Protein AF-A0A7J9XJT8-F1 (afdb_monomer_lite)

Structure (mmCIF, N/CA/C/O backbone):
data_AF-A0A7J9XJT8-F1
#
_entry.id   AF-A0A7J9XJT8-F1
#
loop_
_atom_site.group_PDB
_atom_site.id
_atom_site.type_symbol
_atom_site.label_atom_id
_atom_site.label_alt_id
_atom_site.label_comp_id
_atom_site.label_asym_id
_atom_site.label_entity_id
_atom_site.label_seq_id
_atom_site.pdbx_PDB_ins_code
_atom_site.Cartn_x
_atom_site.Cartn_y
_atom_site.Cartn_z
_atom_site.occupancy
_atom_site.B_iso_or_equiv
_atom_site.auth_seq_id
_atom_site.auth_comp_id
_atom_site.auth_asym_id
_atom_site.auth_atom_id
_atom_site.pdbx_PDB_model_num
ATOM 1 N N . MET A 1 1 ? 6.674 -3.252 -45.776 1.00 41.53 1 MET A N 1
ATOM 2 C CA . MET A 1 1 ? 6.054 -2.437 -44.705 1.00 41.53 1 MET A CA 1
ATOM 3 C C . MET A 1 1 ? 6.369 -3.061 -43.341 1.00 41.53 1 MET A C 1
ATOM 5 O O . MET A 1 1 ? 5.479 -3.622 -42.726 1.00 41.53 1 MET A O 1
ATOM 9 N N . ALA A 1 2 ? 7.629 -3.004 -42.888 1.00 50.75 2 ALA A N 1
ATOM 10 C CA . ALA A 1 2 ? 8.072 -3.577 -41.600 1.00 50.75 2 ALA A CA 1
ATOM 11 C C . ALA A 1 2 ? 8.934 -2.604 -40.762 1.00 50.75 2 ALA A C 1
ATOM 13 O O . ALA A 1 2 ? 9.336 -2.917 -39.652 1.00 50.75 2 ALA A O 1
ATOM 14 N N . THR A 1 3 ? 9.207 -1.403 -41.275 1.00 52.38 3 THR A N 1
ATOM 15 C CA . THR A 1 3 ? 10.174 -0.457 -40.698 1.00 52.38 3 THR A CA 1
ATOM 16 C C . THR A 1 3 ? 9.618 0.412 -39.574 1.00 52.38 3 THR A C 1
ATOM 18 O O . THR A 1 3 ? 10.391 0.896 -38.764 1.00 52.38 3 THR A O 1
ATOM 21 N N . ARG A 1 4 ? 8.295 0.600 -39.482 1.00 49.62 4 ARG A N 1
ATOM 22 C CA . ARG A 1 4 ? 7.701 1.480 -38.460 1.00 49.62 4 ARG A CA 1
ATOM 23 C C . ARG A 1 4 ? 7.615 0.830 -37.071 1.00 49.62 4 ARG A C 1
ATOM 25 O O . ARG A 1 4 ? 7.710 1.554 -36.094 1.00 49.62 4 ARG A O 1
ATOM 32 N N . LEU A 1 5 ? 7.442 -0.494 -36.992 1.00 53.84 5 LEU A N 1
ATOM 33 C CA . LEU A 1 5 ? 7.358 -1.214 -35.712 1.00 53.84 5 LEU A CA 1
ATOM 34 C C . LEU A 1 5 ? 8.755 -1.420 -35.105 1.00 53.84 5 LEU A C 1
ATOM 36 O O . LEU A 1 5 ? 8.984 -0.973 -33.995 1.00 53.84 5 LEU A O 1
ATOM 40 N N . GLY A 1 6 ? 9.731 -1.908 -35.882 1.00 58.25 6 GLY A N 1
ATOM 41 C CA . GLY A 1 6 ? 11.100 -2.105 -35.377 1.00 58.25 6 GLY A CA 1
ATOM 42 C C . GLY A 1 6 ? 11.832 -0.814 -34.982 1.00 58.25 6 GLY A C 1
ATOM 43 O O . GLY A 1 6 ? 12.553 -0.799 -33.994 1.00 58.25 6 GLY A O 1
ATOM 44 N N . GLN A 1 7 ? 11.605 0.299 -35.691 1.00 54.69 7 GLN A N 1
ATOM 45 C CA . GLN A 1 7 ? 12.162 1.602 -35.288 1.00 54.69 7 GLN A CA 1
ATOM 46 C C . GLN A 1 7 ? 11.508 2.143 -34.014 1.00 54.69 7 GLN A C 1
ATOM 48 O O . GLN A 1 7 ? 12.149 2.867 -33.261 1.00 54.69 7 GLN A O 1
ATOM 53 N N . TRP A 1 8 ? 10.236 1.817 -33.778 1.00 56.66 8 TRP A N 1
ATOM 54 C CA . TRP A 1 8 ? 9.543 2.198 -32.553 1.00 56.66 8 TRP A CA 1
ATOM 55 C C . TRP A 1 8 ? 10.035 1.357 -31.370 1.00 56.66 8 TRP A C 1
ATOM 57 O O . TRP A 1 8 ? 10.352 1.940 -30.342 1.00 56.66 8 TRP A O 1
ATOM 67 N N . ASP A 1 9 ? 10.23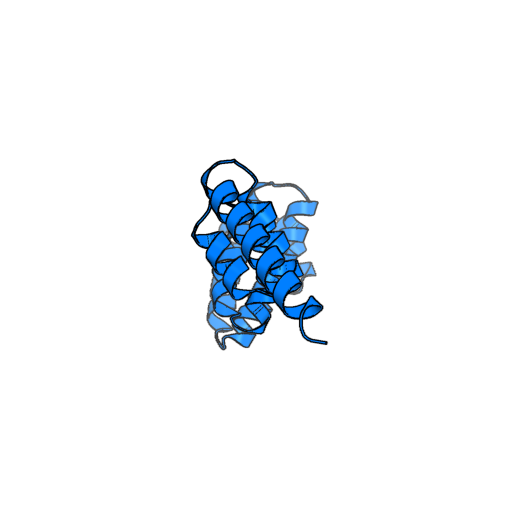8 0.050 -31.558 1.00 60.81 9 ASP A N 1
ATOM 68 C CA . ASP A 1 9 ? 10.813 -0.847 -30.545 1.00 60.81 9 ASP A CA 1
ATOM 69 C C . ASP A 1 9 ? 12.256 -0.454 -30.163 1.00 60.81 9 ASP A C 1
ATOM 71 O O . ASP A 1 9 ? 12.605 -0.416 -28.984 1.00 60.81 9 ASP A O 1
ATOM 75 N N . GLU A 1 10 ? 13.101 -0.094 -31.137 1.00 61.16 10 GLU A N 1
ATOM 76 C CA . GLU A 1 10 ? 14.486 0.340 -30.884 1.00 61.16 10 GLU A CA 1
ATOM 77 C C . GLU A 1 10 ? 14.564 1.707 -30.184 1.00 61.16 10 GLU A C 1
ATOM 79 O O . GLU A 1 10 ? 15.351 1.887 -29.251 1.00 61.16 10 GLU A O 1
ATOM 84 N N . LEU A 1 11 ? 13.740 2.675 -30.601 1.00 61.47 11 LEU A N 1
ATOM 85 C CA . LEU A 1 11 ? 13.676 3.991 -29.955 1.00 61.47 11 LEU A CA 1
ATOM 86 C C . LEU A 1 11 ? 13.113 3.895 -28.532 1.00 61.47 11 LEU A C 1
ATOM 88 O O . LEU A 1 11 ? 13.580 4.595 -27.634 1.00 61.47 11 LEU A O 1
ATOM 92 N N . HIS A 1 12 ? 12.143 3.011 -28.324 1.00 59.53 12 HIS A N 1
ATOM 93 C CA . HIS A 1 12 ? 11.541 2.721 -27.030 1.00 59.53 12 HIS A CA 1
ATOM 94 C C . HIS A 1 12 ? 12.532 2.040 -26.075 1.00 59.53 12 HIS A C 1
ATOM 96 O O . HIS A 1 12 ? 12.737 2.515 -24.957 1.00 59.53 12 HIS A O 1
ATOM 102 N N . ALA A 1 13 ? 13.260 1.019 -26.542 1.00 65.62 13 ALA A N 1
ATOM 103 C CA . ALA A 1 13 ? 14.323 0.385 -25.762 1.00 65.62 13 ALA A CA 1
ATOM 104 C C . ALA A 1 13 ? 15.440 1.379 -25.386 1.00 65.62 13 ALA A C 1
ATOM 106 O O . ALA A 1 13 ? 15.916 1.385 -24.248 1.00 65.62 13 ALA A O 1
ATOM 107 N N . GLY A 1 14 ? 15.825 2.262 -26.314 1.00 67.31 14 GLY A N 1
ATOM 108 C CA . GLY A 1 14 ? 16.798 3.327 -26.057 1.00 67.31 14 GLY A CA 1
ATOM 109 C C . GLY A 1 14 ? 16.323 4.356 -25.023 1.00 67.31 14 GLY A C 1
ATOM 110 O O . GLY A 1 14 ? 17.109 4.796 -24.178 1.00 67.31 14 GLY A O 1
ATOM 111 N N . ALA A 1 15 ? 15.035 4.714 -25.039 1.00 68.06 15 ALA A N 1
ATOM 112 C CA . ALA A 1 15 ? 14.445 5.622 -24.058 1.00 68.06 15 ALA A CA 1
ATOM 113 C C . ALA A 1 15 ? 14.438 5.012 -22.645 1.00 68.06 15 ALA A C 1
ATOM 115 O O . ALA A 1 15 ? 14.906 5.658 -21.707 1.00 68.06 15 ALA A O 1
ATOM 116 N N . LEU A 1 16 ? 14.011 3.752 -22.490 1.00 68.75 16 LEU A N 1
ATOM 117 C CA . LEU A 1 16 ? 14.045 3.043 -21.203 1.00 68.75 16 LEU A CA 1
ATOM 118 C C . LEU A 1 16 ? 15.469 2.868 -20.668 1.00 68.75 16 LEU A C 1
ATOM 120 O O . LEU A 1 16 ? 15.701 3.046 -19.472 1.00 68.75 16 LEU A O 1
ATOM 124 N N . GLN A 1 17 ? 16.438 2.571 -21.538 1.00 71.88 17 GLN A N 1
ATOM 125 C CA . GLN A 1 17 ? 17.844 2.485 -21.141 1.00 71.88 17 GLN A CA 1
ATOM 126 C C . GLN A 1 17 ? 18.353 3.828 -20.601 1.00 71.88 17 GLN A C 1
ATOM 128 O O . GLN A 1 17 ? 18.963 3.879 -19.533 1.00 71.88 17 GLN A O 1
ATOM 133 N N . THR A 1 18 ? 18.010 4.927 -21.277 1.00 68.88 18 THR A N 1
ATOM 134 C CA . THR A 1 18 ? 18.330 6.282 -20.808 1.00 68.88 18 THR A CA 1
ATOM 135 C C . THR A 1 18 ? 17.686 6.571 -19.447 1.00 68.88 18 THR A C 1
ATOM 137 O O . THR A 1 18 ? 18.321 7.162 -18.571 1.00 68.88 18 THR A O 1
ATOM 140 N N . PHE A 1 19 ? 16.441 6.134 -19.227 1.00 63.72 19 PHE A N 1
ATOM 141 C CA . PHE A 1 19 ? 15.771 6.294 -17.935 1.00 63.72 19 PHE A CA 1
ATOM 142 C C . PHE A 1 19 ? 16.413 5.453 -16.822 1.00 63.72 19 PHE A C 1
ATOM 144 O O . PHE A 1 19 ? 16.584 5.971 -15.722 1.00 63.72 19 PHE A O 1
ATOM 151 N N . ARG A 1 20 ? 16.840 4.213 -17.092 1.00 70.31 20 ARG A N 1
ATOM 152 C CA . ARG A 1 20 ? 17.564 3.355 -16.127 1.00 70.31 20 ARG A CA 1
ATOM 153 C C . ARG A 1 20 ? 18.911 3.946 -15.716 1.00 70.31 20 ARG A C 1
ATOM 155 O O . ARG A 1 20 ? 19.250 3.991 -14.532 1.00 70.31 20 ARG A O 1
ATOM 162 N N . GLU A 1 21 ? 19.659 4.459 -16.687 1.00 73.56 21 GLU A N 1
ATOM 163 C CA . GLU A 1 21 ? 20.924 5.153 -16.432 1.00 73.56 21 GLU A CA 1
ATOM 164 C C . GLU A 1 21 ? 20.696 6.431 -15.613 1.00 73.56 21 GLU A C 1
ATOM 166 O O . GLU A 1 21 ? 21.420 6.702 -14.653 1.00 73.56 21 GLU A O 1
ATOM 171 N N . ALA A 1 22 ? 19.641 7.189 -15.927 1.00 67.69 22 ALA A N 1
ATOM 172 C CA . ALA A 1 22 ? 19.277 8.390 -15.186 1.00 67.69 22 ALA A CA 1
ATOM 173 C C . ALA A 1 22 ? 18.784 8.104 -13.758 1.00 67.69 22 ALA A C 1
ATOM 175 O O . ALA A 1 22 ? 19.125 8.873 -12.856 1.00 67.69 22 ALA A O 1
ATOM 176 N N . ALA A 1 23 ? 18.015 7.032 -13.546 1.00 64.12 23 ALA A N 1
ATOM 177 C CA . ALA A 1 23 ? 17.515 6.601 -12.238 1.00 64.12 23 ALA A CA 1
ATOM 178 C C . ALA A 1 23 ? 18.658 6.287 -11.262 1.00 64.12 23 ALA A C 1
ATOM 180 O O . ALA A 1 23 ? 18.572 6.611 -10.081 1.00 64.12 23 ALA A O 1
ATOM 181 N N . SER A 1 24 ? 19.776 5.770 -11.776 1.00 66.38 24 SER A N 1
ATOM 182 C CA . SER A 1 24 ? 20.987 5.516 -10.986 1.00 66.38 24 SER A CA 1
ATOM 183 C C . SER A 1 24 ? 21.817 6.778 -10.694 1.00 66.38 24 SER A C 1
ATOM 185 O O . SER A 1 24 ? 22.704 6.746 -9.844 1.00 66.38 24 SER A O 1
ATOM 187 N N . ALA A 1 25 ? 21.568 7.889 -11.398 1.00 67.62 25 ALA A N 1
ATOM 188 C CA . ALA A 1 25 ? 22.427 9.076 -11.376 1.00 67.62 25 ALA A CA 1
ATOM 189 C C . ALA A 1 25 ? 21.780 10.324 -10.753 1.00 67.62 25 ALA A C 1
ATOM 191 O O . ALA A 1 25 ? 22.496 11.261 -10.393 1.00 67.62 25 ALA A O 1
ATOM 192 N N . ARG A 1 26 ? 20.443 10.393 -10.661 1.00 66.06 26 ARG A N 1
ATOM 193 C CA . ARG A 1 26 ? 19.726 11.602 -10.220 1.00 66.06 26 ARG A CA 1
ATOM 194 C C . ARG A 1 26 ? 18.563 11.282 -9.273 1.00 66.06 26 ARG A C 1
ATOM 196 O O . ARG A 1 26 ? 17.725 10.450 -9.619 1.00 66.06 26 ARG A O 1
ATOM 203 N N . PRO A 1 27 ? 18.424 12.016 -8.152 1.00 63.16 27 PRO A N 1
ATOM 204 C CA . PRO A 1 27 ? 17.225 11.951 -7.318 1.00 63.16 27 PRO A CA 1
ATOM 205 C C . PRO A 1 27 ? 15.958 12.257 -8.136 1.00 63.16 27 PRO A C 1
ATOM 207 O O . PRO A 1 27 ? 15.950 13.204 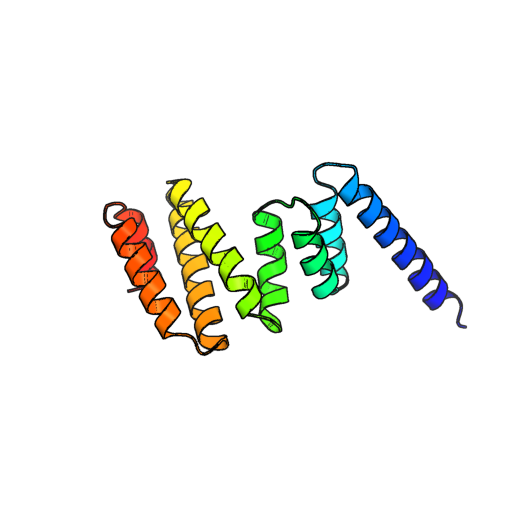-8.925 1.00 63.16 27 PRO A O 1
ATOM 210 N N . GLY A 1 28 ? 14.898 11.464 -7.960 1.00 69.19 28 GLY A N 1
ATOM 211 C CA . GLY A 1 28 ? 13.604 11.641 -8.639 1.00 69.19 28 GLY A CA 1
ATOM 212 C C . GLY A 1 28 ? 13.521 11.114 -10.080 1.00 69.19 28 GLY A C 1
ATOM 213 O O . GLY A 1 28 ? 12.437 11.098 -10.662 1.00 69.19 28 GLY A O 1
ATOM 214 N N . ALA A 1 29 ? 14.633 10.666 -10.677 1.00 80.44 29 ALA A N 1
ATOM 215 C CA . ALA A 1 29 ? 14.608 10.005 -11.986 1.00 80.44 29 ALA A CA 1
ATOM 216 C C . ALA A 1 29 ? 14.090 8.557 -11.898 1.00 80.44 29 ALA A C 1
ATOM 218 O O . ALA A 1 29 ? 13.536 8.046 -12.870 1.00 80.44 29 ALA A O 1
ATOM 219 N N . ALA A 1 30 ? 14.219 7.922 -10.730 1.00 83.94 30 ALA A N 1
ATOM 220 C CA . ALA A 1 30 ? 13.672 6.597 -10.465 1.00 83.94 30 ALA A CA 1
ATOM 221 C C . ALA A 1 30 ? 12.135 6.596 -10.477 1.00 83.94 30 ALA A C 1
ATOM 223 O O . ALA A 1 30 ? 11.532 5.750 -11.130 1.00 83.94 30 ALA A O 1
ATOM 224 N N . ASP A 1 31 ? 11.492 7.604 -9.875 1.00 88.19 31 ASP A N 1
ATOM 225 C CA . ASP A 1 31 ? 10.033 7.742 -9.925 1.00 88.19 31 ASP A CA 1
ATOM 226 C C . ASP A 1 31 ? 9.530 7.913 -11.369 1.00 88.19 31 ASP A C 1
ATOM 228 O O . ASP A 1 31 ? 8.534 7.308 -11.761 1.00 88.19 31 ASP A O 1
ATOM 232 N N . GLN A 1 32 ? 10.249 8.684 -12.196 1.00 88.25 32 GLN A N 1
ATOM 233 C CA . GLN A 1 32 ? 9.924 8.855 -13.619 1.00 88.25 32 GLN A CA 1
ATOM 234 C C . GLN A 1 32 ? 10.055 7.551 -14.408 1.00 88.25 32 GLN A C 1
ATOM 236 O O . GLN A 1 32 ? 9.184 7.255 -15.223 1.00 88.25 32 GLN A O 1
ATOM 241 N N . LEU A 1 33 ? 11.112 6.772 -14.156 1.00 89.06 33 LEU A N 1
ATOM 242 C CA . LEU A 1 33 ? 11.291 5.452 -14.757 1.00 89.06 33 LEU A CA 1
ATOM 243 C C . LEU A 1 33 ? 10.121 4.530 -14.398 1.00 89.06 33 LEU A C 1
ATOM 245 O O . LEU A 1 33 ? 9.542 3.912 -15.286 1.00 89.06 33 LEU A O 1
ATOM 249 N N . VAL A 1 34 ? 9.740 4.473 -13.119 1.00 92.50 34 VAL A N 1
ATOM 250 C CA . VAL A 1 34 ? 8.608 3.654 -12.667 1.00 92.50 34 VAL A CA 1
ATOM 251 C C . VAL A 1 34 ? 7.320 4.084 -13.366 1.00 92.50 34 VAL A C 1
ATOM 253 O O . VAL A 1 34 ? 6.602 3.236 -13.885 1.00 92.50 34 VAL A O 1
ATOM 256 N N . HIS A 1 35 ? 7.029 5.385 -13.434 1.00 91.25 35 HIS A N 1
ATOM 257 C CA . HIS A 1 35 ? 5.839 5.873 -14.133 1.00 91.25 35 HIS A CA 1
ATOM 258 C C . HIS A 1 35 ? 5.840 5.522 -15.625 1.00 91.25 35 HIS A C 1
ATOM 260 O O . HIS A 1 35 ? 4.819 5.047 -16.113 1.00 91.25 35 HIS A O 1
ATOM 266 N N . ALA A 1 36 ? 6.970 5.681 -16.320 1.00 90.81 36 ALA A N 1
ATOM 267 C CA . ALA A 1 36 ? 7.089 5.310 -17.730 1.00 90.81 36 ALA A CA 1
ATOM 268 C C . ALA A 1 36 ? 6.828 3.810 -17.949 1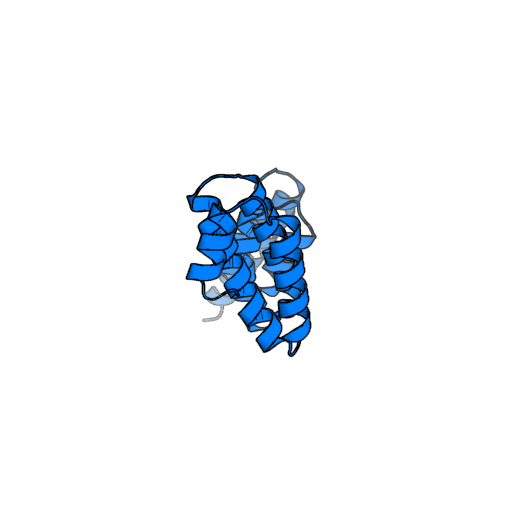.00 90.81 36 ALA A C 1
ATOM 270 O O . ALA A 1 36 ? 6.031 3.445 -18.807 1.00 90.81 36 ALA A O 1
ATOM 271 N N . LEU A 1 37 ? 7.415 2.949 -17.112 1.00 92.31 37 LEU A N 1
ATOM 272 C CA . LEU A 1 37 ? 7.199 1.500 -17.174 1.00 92.31 37 LEU A CA 1
ATOM 273 C C . LEU A 1 37 ? 5.731 1.131 -16.914 1.00 92.31 37 LEU A C 1
ATOM 275 O O . LEU A 1 37 ? 5.167 0.294 -17.613 1.00 92.31 37 LEU A O 1
ATOM 279 N N . LEU A 1 38 ? 5.067 1.789 -15.956 1.00 93.12 38 LEU A N 1
ATOM 280 C CA . LEU A 1 38 ? 3.635 1.578 -15.723 1.00 93.12 38 LEU A CA 1
ATOM 281 C C . LEU A 1 38 ? 2.776 2.069 -16.900 1.00 93.12 38 LEU A C 1
ATOM 283 O O . LEU A 1 38 ? 1.763 1.441 -17.205 1.00 93.12 38 LEU A O 1
ATOM 287 N N . ASP A 1 39 ? 3.127 3.172 -17.558 1.00 92.75 39 ASP A N 1
ATOM 288 C CA . ASP A 1 39 ? 2.392 3.669 -18.731 1.00 92.75 39 ASP A CA 1
ATOM 289 C C . ASP A 1 39 ? 2.493 2.708 -19.929 1.00 92.75 39 ASP A C 1
ATOM 291 O O . ASP A 1 39 ? 1.565 2.623 -20.734 1.00 92.75 39 ASP A O 1
ATOM 295 N N . GLU A 1 40 ? 3.569 1.925 -19.992 1.00 91.75 40 GLU A N 1
ATOM 296 C CA . GLU A 1 40 ? 3.810 0.869 -20.984 1.00 91.75 40 GLU A CA 1
ATOM 297 C C . GLU A 1 40 ? 3.256 -0.506 -20.559 1.00 91.75 40 GLU A C 1
ATOM 299 O O . GLU A 1 40 ? 3.411 -1.493 -21.275 1.00 91.75 40 GLU A O 1
ATOM 304 N N . ASP A 1 41 ? 2.572 -0.565 -19.411 1.00 90.50 41 ASP A N 1
ATOM 305 C CA . ASP A 1 41 ? 2.058 -1.780 -18.760 1.00 90.50 41 ASP A CA 1
ATOM 306 C C . ASP A 1 41 ? 3.143 -2.806 -18.364 1.00 90.50 41 ASP A C 1
ATOM 308 O O . ASP A 1 41 ? 2.832 -3.940 -17.995 1.00 90.50 41 ASP A O 1
ATOM 312 N N . ASP A 1 42 ? 4.417 -2.394 -18.332 1.00 94.06 42 ASP A N 1
ATOM 313 C CA . ASP A 1 42 ? 5.528 -3.179 -17.786 1.00 94.06 42 ASP A CA 1
ATOM 314 C C . ASP A 1 42 ? 5.532 -3.114 -16.249 1.00 94.06 42 ASP A C 1
ATOM 316 O O . ASP A 1 42 ? 6.356 -2.465 -15.596 1.00 94.06 42 ASP A O 1
ATOM 320 N N . VAL A 1 43 ? 4.549 -3.786 -15.645 1.00 94.25 43 VAL A N 1
ATOM 321 C CA . VAL A 1 43 ? 4.366 -3.838 -14.187 1.00 94.25 43 VAL A CA 1
ATOM 322 C C . VAL A 1 43 ? 5.526 -4.558 -13.496 1.00 94.25 43 VAL A C 1
ATOM 324 O O . VAL A 1 43 ? 5.892 -4.184 -12.381 1.00 94.25 43 VAL A O 1
ATOM 327 N N . ASP A 1 44 ? 6.109 -5.578 -14.127 1.00 92.94 44 ASP A N 1
ATOM 328 C CA . ASP A 1 44 ? 7.244 -6.314 -13.566 1.00 92.94 44 ASP A CA 1
ATOM 329 C C . ASP A 1 44 ? 8.513 -5.459 -13.571 1.00 92.94 44 ASP A C 1
ATOM 331 O O . ASP A 1 44 ? 9.177 -5.356 -12.537 1.00 92.94 44 ASP A O 1
ATOM 335 N N . GLY A 1 45 ? 8.805 -4.775 -14.680 1.00 92.38 45 GLY A N 1
ATOM 336 C CA . GLY A 1 45 ? 9.903 -3.818 -14.761 1.00 92.38 45 GLY A CA 1
ATOM 337 C C . GLY A 1 45 ? 9.728 -2.660 -13.782 1.00 92.38 45 GLY A C 1
ATOM 338 O O . GLY A 1 45 ? 10.676 -2.299 -13.083 1.00 92.38 45 GLY A O 1
ATOM 339 N N . ALA A 1 46 ? 8.517 -2.103 -13.674 1.00 94.62 46 ALA A N 1
ATOM 340 C CA . ALA A 1 46 ? 8.212 -1.042 -12.716 1.00 94.62 46 ALA A CA 1
ATOM 341 C C . ALA A 1 46 ? 8.432 -1.499 -11.266 1.00 94.62 46 ALA A C 1
ATOM 343 O O . ALA A 1 46 ? 8.994 -0.762 -10.456 1.00 94.62 46 ALA A O 1
ATOM 344 N N . TRP A 1 47 ? 8.014 -2.725 -10.936 1.00 94.81 47 TRP A N 1
ATOM 345 C CA . TRP A 1 47 ? 8.220 -3.302 -9.610 1.00 94.81 47 TRP A CA 1
ATOM 346 C C . TRP A 1 47 ? 9.701 -3.532 -9.313 1.00 94.81 47 TRP A C 1
ATOM 348 O O . TRP A 1 47 ? 10.158 -3.205 -8.224 1.00 94.81 47 TRP A O 1
ATOM 358 N N . GLN A 1 48 ? 10.462 -4.036 -10.284 1.00 92.81 48 GLN A N 1
ATOM 359 C CA . GLN A 1 48 ? 11.906 -4.219 -10.154 1.00 92.81 48 GLN A CA 1
ATOM 360 C C . GLN A 1 48 ? 12.621 -2.878 -9.923 1.00 92.81 48 GLN A C 1
ATOM 362 O O . GLN A 1 48 ? 13.413 -2.759 -8.993 1.00 92.81 48 GLN A O 1
ATOM 367 N N . ALA A 1 49 ? 12.273 -1.841 -10.691 1.00 91.44 49 ALA A N 1
ATOM 368 C CA . ALA A 1 49 ? 12.849 -0.505 -10.543 1.00 91.44 49 ALA A CA 1
ATOM 369 C C . ALA A 1 49 ? 12.599 0.107 -9.152 1.00 91.44 49 ALA A C 1
ATOM 371 O O . ALA A 1 49 ? 13.471 0.799 -8.629 1.00 91.44 49 ALA A O 1
ATOM 372 N N . LEU A 1 50 ? 11.444 -0.171 -8.537 1.00 92.69 50 LEU A N 1
ATOM 373 C CA . LEU A 1 50 ? 11.147 0.251 -7.165 1.00 92.69 50 LEU A CA 1
ATOM 374 C C . LEU A 1 50 ? 12.085 -0.394 -6.132 1.00 92.69 50 LEU A C 1
ATOM 376 O O . LEU A 1 50 ? 12.435 0.257 -5.154 1.00 92.69 50 LEU A O 1
ATOM 380 N N . HIS A 1 51 ? 12.497 -1.650 -6.333 1.00 89.38 51 HIS A N 1
ATOM 381 C CA . HIS A 1 51 ? 13.453 -2.327 -5.441 1.00 89.38 51 HIS A CA 1
ATOM 382 C C . HIS A 1 51 ? 14.901 -1.902 -5.695 1.00 89.38 51 HIS A C 1
ATOM 384 O O . HIS A 1 51 ? 15.691 -1.841 -4.754 1.00 89.38 51 HIS A O 1
ATOM 390 N N . ASP A 1 52 ? 15.248 -1.612 -6.948 1.00 87.75 52 ASP A N 1
ATOM 391 C CA . ASP A 1 52 ? 16.621 -1.286 -7.350 1.00 87.75 52 ASP A CA 1
ATOM 392 C C . ASP A 1 52 ? 17.010 0.169 -7.046 1.00 87.75 52 ASP A C 1
ATOM 394 O O . ASP A 1 52 ? 18.199 0.505 -6.984 1.00 87.75 52 ASP A O 1
ATOM 398 N N . HIS A 1 53 ? 16.024 1.047 -6.852 1.00 86.69 53 HIS A N 1
ATOM 399 C CA . HIS A 1 53 ? 16.238 2.479 -6.687 1.00 86.69 53 HIS A CA 1
ATOM 400 C C . HIS A 1 53 ? 15.444 3.058 -5.518 1.00 86.69 53 HIS A C 1
ATOM 402 O O . HIS A 1 53 ? 14.324 2.644 -5.229 1.00 86.69 53 HIS A O 1
ATOM 408 N N . ASP A 1 54 ? 16.001 4.089 -4.881 1.00 84.75 54 ASP A N 1
ATOM 409 C CA . ASP A 1 54 ? 15.284 4.854 -3.863 1.00 84.75 54 ASP A CA 1
ATOM 410 C C . ASP A 1 54 ? 14.137 5.636 -4.522 1.00 84.75 54 ASP A C 1
ATOM 412 O O . ASP A 1 54 ? 14.363 6.568 -5.298 1.00 84.75 54 ASP A O 1
ATOM 416 N N . CYS A 1 55 ? 12.906 5.212 -4.246 1.00 88.00 55 CYS A N 1
ATOM 417 C CA . CYS A 1 55 ? 11.682 5.801 -4.781 1.00 88.00 55 CYS A CA 1
ATOM 418 C C . CYS A 1 55 ? 10.795 6.293 -3.641 1.00 88.00 55 CYS A C 1
ATOM 420 O O . CYS A 1 55 ? 10.747 5.694 -2.564 1.00 88.00 55 CYS A O 1
ATOM 422 N N . ALA A 1 56 ? 10.019 7.347 -3.891 1.00 88.25 56 ALA A N 1
ATOM 423 C CA . ALA A 1 56 ? 9.106 7.868 -2.883 1.00 88.25 56 ALA A CA 1
ATOM 424 C C . ALA A 1 56 ? 8.012 6.844 -2.517 1.00 88.25 56 ALA A C 1
ATOM 426 O O . ALA A 1 56 ? 7.510 6.112 -3.375 1.00 88.25 56 ALA A O 1
ATOM 427 N N . SER A 1 57 ? 7.539 6.859 -1.262 1.00 87.31 57 SER A N 1
ATOM 428 C CA . SER A 1 57 ? 6.423 6.010 -0.799 1.00 87.31 57 SER A CA 1
ATOM 429 C C . SER A 1 57 ? 5.162 6.165 -1.671 1.00 87.31 57 SER A C 1
ATOM 431 O O . SER A 1 57 ? 4.416 5.210 -1.893 1.00 87.31 57 SER A O 1
ATOM 433 N N . SER A 1 58 ? 4.930 7.359 -2.233 1.00 89.75 58 SER A N 1
ATOM 434 C CA . SER A 1 58 ? 3.836 7.624 -3.180 1.00 89.75 58 SER A CA 1
ATOM 435 C C . SER A 1 58 ? 3.951 6.837 -4.487 1.00 89.75 58 SER A C 1
ATOM 437 O O . SER A 1 58 ? 2.937 6.457 -5.073 1.00 89.75 58 SER A O 1
ATOM 439 N N . THR A 1 59 ? 5.172 6.580 -4.942 1.00 93.62 59 THR A N 1
ATOM 440 C CA . THR A 1 59 ? 5.460 5.875 -6.196 1.00 93.62 59 THR A CA 1
ATOM 441 C C . THR A 1 59 ? 5.205 4.382 -6.020 1.00 93.62 59 THR A C 1
ATOM 443 O O . THR A 1 59 ? 4.492 3.779 -6.824 1.00 93.62 59 THR A O 1
ATOM 446 N N . TRP A 1 60 ? 5.626 3.818 -4.884 1.00 95.19 60 TRP A N 1
ATOM 447 C CA . TRP A 1 60 ? 5.237 2.470 -4.462 1.00 95.19 60 TRP A CA 1
ATOM 448 C C . TRP A 1 60 ? 3.714 2.291 -4.416 1.00 95.19 60 TRP A C 1
ATOM 450 O O . TRP A 1 60 ? 3.184 1.329 -4.974 1.00 95.19 60 TRP A O 1
ATOM 460 N N . LEU A 1 61 ? 2.989 3.239 -3.810 1.00 94.88 61 LEU A N 1
ATOM 461 C CA . LEU A 1 61 ? 1.521 3.209 -3.747 1.00 94.88 61 LEU A CA 1
ATOM 462 C C . LEU A 1 61 ? 0.838 3.377 -5.112 1.00 94.88 61 LEU A C 1
ATOM 464 O O . LEU A 1 61 ? -0.308 2.958 -5.265 1.00 94.88 61 LEU A O 1
ATOM 468 N N . THR A 1 62 ? 1.524 3.955 -6.099 1.00 94.56 62 THR A N 1
ATOM 469 C CA . THR A 1 62 ? 1.015 4.066 -7.474 1.00 94.56 62 THR A CA 1
ATOM 470 C C . THR A 1 62 ? 1.166 2.749 -8.238 1.00 94.56 62 THR A C 1
ATOM 472 O O . THR A 1 62 ? 0.259 2.359 -8.973 1.00 94.56 62 THR A O 1
ATOM 475 N N . ALA A 1 63 ? 2.276 2.031 -8.041 1.00 95.75 63 ALA A N 1
ATOM 476 C CA . ALA A 1 63 ? 2.520 0.739 -8.685 1.00 95.75 63 ALA A CA 1
ATOM 477 C C . ALA A 1 63 ? 1.755 -0.420 -8.021 1.00 95.75 63 ALA A C 1
ATOM 479 O O . ALA A 1 63 ? 1.325 -1.359 -8.698 1.00 95.75 63 ALA A O 1
ATOM 480 N N . ALA A 1 64 ? 1.559 -0.356 -6.699 1.00 96.88 64 ALA A N 1
ATOM 481 C CA . ALA A 1 64 ? 0.988 -1.443 -5.906 1.00 96.88 64 ALA A CA 1
ATOM 482 C C . ALA A 1 64 ? -0.373 -1.958 -6.417 1.00 96.88 64 ALA A C 1
ATOM 484 O O . ALA A 1 64 ? -0.513 -3.173 -6.523 1.00 96.88 64 ALA A O 1
ATOM 485 N N . PRO A 1 65 ? -1.356 -1.128 -6.821 1.00 96.12 65 PRO A N 1
ATOM 486 C CA . PRO A 1 65 ? -2.615 -1.637 -7.368 1.00 96.12 65 PRO A CA 1
ATOM 487 C C . PRO A 1 65 ? -2.435 -2.505 -8.622 1.00 96.12 65 PRO A C 1
ATOM 489 O O . PRO A 1 65 ? -3.127 -3.513 -8.765 1.00 96.12 65 PRO A O 1
ATOM 492 N N . ARG A 1 66 ? -1.492 -2.150 -9.511 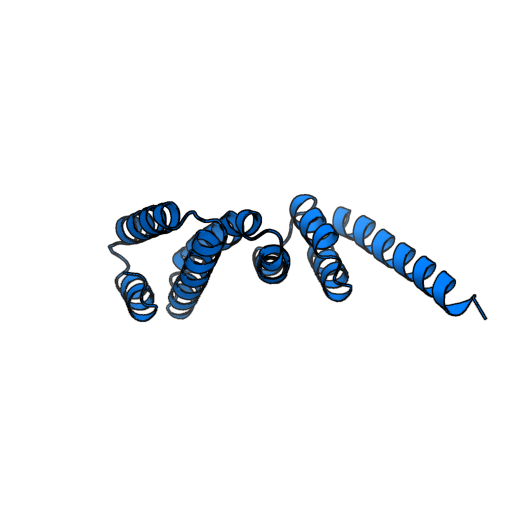1.00 96.25 66 ARG A N 1
ATOM 493 C CA . ARG A 1 66 ? -1.212 -2.930 -10.727 1.00 96.25 66 ARG A CA 1
ATOM 494 C C . ARG A 1 66 ? -0.498 -4.234 -10.394 1.00 96.25 66 ARG A C 1
ATOM 496 O O . ARG A 1 66 ? -0.931 -5.291 -10.844 1.00 96.25 66 ARG A O 1
ATOM 503 N N . ARG A 1 67 ? 0.520 -4.185 -9.526 1.00 96.94 67 ARG A N 1
ATOM 504 C CA . ARG A 1 67 ? 1.204 -5.394 -9.034 1.00 96.94 67 ARG A CA 1
ATOM 505 C C . ARG A 1 67 ? 0.236 -6.334 -8.331 1.00 96.94 67 ARG A C 1
ATOM 507 O O . ARG A 1 67 ? 0.286 -7.542 -8.539 1.00 96.94 67 ARG A O 1
ATOM 514 N N . ALA A 1 68 ? -0.683 -5.781 -7.543 1.00 96.56 68 ALA A N 1
ATOM 515 C CA . ALA A 1 68 ? -1.636 -6.559 -6.780 1.00 96.56 68 ALA A CA 1
ATOM 516 C C . ALA A 1 68 ? -2.546 -7.402 -7.670 1.00 96.56 68 ALA A C 1
ATOM 518 O O . ALA A 1 68 ? -3.064 -8.391 -7.170 1.00 96.56 68 ALA A O 1
ATOM 519 N N . ALA A 1 69 ? -2.767 -7.057 -8.945 1.00 95.19 69 ALA A N 1
ATOM 520 C CA . ALA A 1 69 ? -3.593 -7.851 -9.855 1.00 95.19 69 ALA A CA 1
ATOM 521 C C . ALA A 1 69 ? -3.060 -9.285 -10.022 1.00 95.19 69 ALA A C 1
ATOM 523 O O . ALA A 1 69 ? -3.840 -10.232 -9.928 1.00 95.19 69 ALA A O 1
ATOM 524 N N . THR A 1 70 ? -1.746 -9.442 -10.187 1.00 94.00 70 THR A N 1
ATOM 525 C CA . THR A 1 70 ? -1.076 -10.738 -10.393 1.00 94.00 70 THR A CA 1
ATOM 526 C C . THR A 1 70 ? -0.362 -11.248 -9.141 1.00 94.00 70 THR A C 1
ATOM 528 O O . THR A 1 70 ? -0.349 -12.451 -8.895 1.00 94.00 70 THR A O 1
ATOM 531 N N . HIS A 1 71 ? 0.165 -10.346 -8.311 1.00 94.19 71 HIS A N 1
ATOM 532 C CA . HIS A 1 71 ? 0.974 -10.658 -7.132 1.00 94.19 71 HIS A CA 1
ATOM 533 C C . HIS A 1 71 ? 0.474 -9.883 -5.897 1.00 94.19 71 HIS A C 1
ATOM 535 O O . HIS A 1 71 ? 1.154 -8.984 -5.397 1.00 94.19 71 HIS A O 1
ATOM 541 N N . PRO A 1 72 ? -0.731 -10.191 -5.376 1.00 95.75 72 PRO A N 1
ATOM 542 C CA . PRO A 1 72 ? -1.309 -9.463 -4.242 1.00 95.75 72 PRO A CA 1
ATOM 543 C C . PRO A 1 72 ? -0.421 -9.493 -2.988 1.00 95.75 72 PRO A C 1
ATOM 545 O O . PRO A 1 72 ? -0.317 -8.480 -2.294 1.00 95.75 72 PRO A O 1
ATOM 548 N N . GLY A 1 73 ?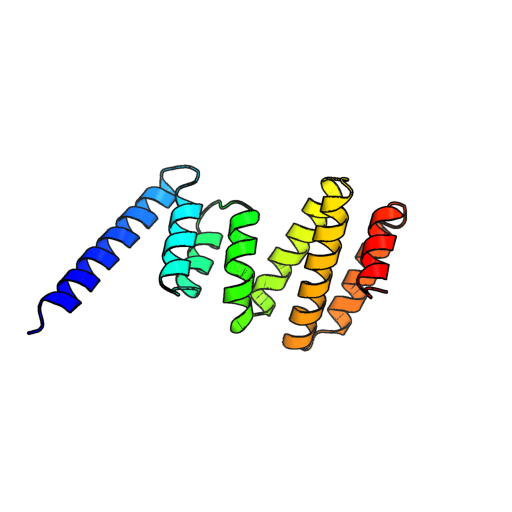 0.262 -10.612 -2.728 1.00 95.31 73 GLY A N 1
ATOM 549 C CA . GLY A 1 73 ? 1.131 -10.786 -1.560 1.00 95.31 73 GLY A CA 1
ATOM 550 C C . GLY A 1 73 ? 2.288 -9.788 -1.497 1.00 95.31 73 GLY A C 1
ATOM 551 O O . GLY A 1 73 ? 2.533 -9.214 -0.437 1.00 95.31 73 GLY A O 1
ATOM 552 N N . ASP A 1 74 ? 2.921 -9.500 -2.636 1.00 96.31 74 ASP A N 1
ATOM 553 C CA . ASP A 1 74 ? 4.071 -8.587 -2.734 1.00 96.31 74 ASP A CA 1
ATOM 554 C C . ASP A 1 74 ? 3.731 -7.167 -2.268 1.00 96.31 74 ASP A C 1
ATOM 556 O O . ASP A 1 74 ? 4.595 -6.417 -1.821 1.00 96.31 74 ASP A O 1
ATOM 560 N N . THR A 1 75 ? 2.457 -6.788 -2.359 1.00 97.62 75 THR A N 1
ATOM 561 C CA . THR A 1 75 ? 1.992 -5.429 -2.062 1.00 97.62 75 THR A CA 1
ATOM 562 C C . THR A 1 75 ? 1.587 -5.237 -0.600 1.00 97.62 75 THR A C 1
ATOM 564 O O . THR A 1 75 ? 1.464 -4.103 -0.138 1.00 97.62 75 THR A O 1
ATOM 567 N N . ILE A 1 76 ? 1.431 -6.323 0.170 1.00 98.00 76 ILE A N 1
ATOM 568 C CA . ILE A 1 76 ? 1.050 -6.263 1.590 1.00 98.00 76 ILE A CA 1
ATOM 569 C C . ILE A 1 76 ? 2.042 -5.417 2.414 1.00 98.00 76 ILE A C 1
ATOM 571 O O . ILE A 1 76 ? 1.583 -4.544 3.158 1.00 98.00 76 ILE A O 1
ATOM 575 N N . PRO A 1 77 ? 3.375 -5.594 2.299 1.00 96.50 77 PRO A N 1
ATOM 576 C CA . PRO A 1 77 ? 4.334 -4.760 3.024 1.00 96.50 77 PRO A CA 1
ATOM 577 C C . PRO A 1 77 ? 4.227 -3.270 2.674 1.00 96.50 77 PRO A C 1
ATOM 579 O O . PRO A 1 77 ? 4.318 -2.434 3.572 1.00 96.50 77 PRO A O 1
ATOM 582 N N . VAL A 1 78 ? 3.956 -2.939 1.404 1.00 96.88 78 VAL A N 1
ATOM 583 C CA . VAL A 1 78 ? 3.808 -1.552 0.928 1.00 96.88 78 VAL A CA 1
ATOM 584 C C . VAL A 1 78 ? 2.643 -0.860 1.630 1.00 96.88 78 VAL A C 1
ATOM 586 O O . VAL A 1 78 ? 2.806 0.216 2.205 1.00 96.88 78 VAL A O 1
ATOM 589 N N . TYR A 1 79 ? 1.469 -1.496 1.660 1.00 97.88 79 TYR A N 1
ATOM 590 C CA . TYR A 1 79 ? 0.309 -0.915 2.336 1.00 97.88 79 TYR A CA 1
ATOM 591 C C . TYR A 1 79 ? 0.468 -0.881 3.859 1.00 97.88 79 TYR A C 1
ATOM 593 O O . TYR A 1 79 ? 0.009 0.071 4.485 1.00 97.88 79 TYR A O 1
ATOM 601 N N . ARG A 1 80 ? 1.144 -1.864 4.474 1.00 97.56 80 ARG A N 1
ATOM 602 C CA . ARG A 1 80 ? 1.450 -1.818 5.917 1.00 97.56 80 ARG A CA 1
ATOM 603 C C . ARG A 1 80 ? 2.332 -0.623 6.262 1.00 97.56 80 ARG A C 1
ATOM 605 O O . ARG A 1 80 ? 2.039 0.068 7.233 1.00 97.56 80 ARG A O 1
ATOM 612 N N . HIS A 1 81 ? 3.361 -0.360 5.460 1.00 95.75 81 HIS A N 1
ATOM 613 C CA . HIS A 1 81 ? 4.218 0.807 5.643 1.00 95.75 81 HIS A CA 1
ATOM 614 C C . HIS A 1 81 ? 3.428 2.114 5.499 1.00 95.75 81 HIS A C 1
ATOM 616 O O . HIS A 1 81 ? 3.474 2.964 6.388 1.00 95.75 81 HIS A O 1
ATOM 622 N N . ALA A 1 82 ? 2.612 2.222 4.446 1.00 96.06 82 ALA A N 1
ATOM 623 C CA . ALA A 1 82 ? 1.771 3.392 4.215 1.00 96.06 82 ALA A CA 1
ATOM 624 C C . ALA A 1 82 ? 0.806 3.673 5.378 1.00 96.06 82 ALA A C 1
ATOM 626 O O . ALA A 1 82 ? 0.626 4.830 5.754 1.00 96.06 82 ALA A O 1
ATOM 627 N N . VAL A 1 83 ? 0.208 2.636 5.982 1.00 97.50 83 VAL A N 1
ATOM 628 C CA . VAL A 1 83 ? -0.662 2.795 7.160 1.00 97.50 83 VAL A CA 1
ATOM 629 C C . VAL A 1 83 ? 0.081 3.468 8.312 1.00 97.50 83 VAL A C 1
ATOM 631 O O . VAL A 1 83 ? -0.446 4.414 8.901 1.00 97.50 83 VAL A O 1
ATOM 634 N N . GLU A 1 84 ? 1.292 3.011 8.633 1.00 96.19 84 GLU A N 1
ATOM 635 C CA . GLU A 1 84 ? 2.079 3.575 9.736 1.00 96.19 84 GLU A CA 1
ATOM 636 C C . GLU A 1 84 ? 2.472 5.038 9.441 1.00 96.19 84 GLU A C 1
ATOM 638 O O . GLU A 1 84 ? 2.208 5.914 10.269 1.00 96.19 84 GLU A O 1
ATOM 643 N N . GLU A 1 85 ? 2.968 5.344 8.232 1.00 94.94 85 GLU A N 1
ATOM 644 C CA . GLU A 1 85 ? 3.283 6.725 7.813 1.00 94.94 85 GLU A CA 1
ATOM 645 C C . GLU A 1 85 ? 2.058 7.653 7.926 1.00 94.94 85 GLU A C 1
ATOM 647 O O . GLU A 1 85 ? 2.111 8.750 8.498 1.00 94.94 85 GLU A O 1
ATOM 652 N N . GLN A 1 86 ? 0.906 7.196 7.429 1.00 96.00 86 GLN A N 1
ATOM 653 C CA . GLN A 1 86 ? -0.351 7.942 7.465 1.00 96.00 86 GLN A CA 1
ATOM 654 C C . GLN A 1 86 ? -0.830 8.188 8.908 1.00 96.00 86 GLN A C 1
ATOM 656 O O . GLN A 1 86 ? -1.338 9.269 9.229 1.00 96.00 86 GLN A O 1
ATOM 661 N N . ILE A 1 87 ? -0.643 7.226 9.814 1.00 96.31 87 ILE A N 1
ATOM 662 C CA . ILE A 1 87 ? -0.975 7.381 11.237 1.00 96.31 87 ILE A CA 1
ATOM 663 C C . ILE A 1 87 ? -0.025 8.365 11.936 1.00 96.31 87 ILE A C 1
ATOM 665 O O . ILE A 1 87 ? -0.452 9.114 12.835 1.00 96.31 87 ILE A O 1
ATOM 669 N N . ASP A 1 88 ? 1.242 8.394 11.540 1.00 94.81 88 ASP A N 1
ATOM 670 C CA . ASP A 1 88 ? 2.257 9.269 12.124 1.00 94.81 88 ASP A CA 1
ATOM 671 C C . ASP A 1 88 ? 2.127 10.728 11.694 1.00 94.81 88 ASP A C 1
ATOM 673 O O . ASP A 1 88 ? 2.415 11.629 12.490 1.00 94.81 88 ASP A O 1
ATOM 677 N N . HIS A 1 89 ? 1.534 10.984 10.528 1.00 91.44 89 HIS A N 1
ATOM 678 C CA . HIS A 1 89 ? 1.179 12.336 10.091 1.00 91.44 89 HIS A CA 1
ATOM 679 C C . HIS A 1 89 ? 0.156 13.031 11.012 1.00 91.44 89 HIS A C 1
ATOM 681 O O . HIS A 1 89 ? 0.041 14.257 10.977 1.00 91.44 89 HIS A O 1
ATOM 687 N N . LYS A 1 90 ? -0.587 12.285 11.851 1.00 88.88 90 LYS A N 1
ATOM 688 C CA . LYS A 1 90 ? -1.486 12.790 12.921 1.00 88.88 90 LYS A CA 1
ATOM 689 C C . LYS A 1 90 ? -2.549 13.816 12.480 1.00 88.88 90 LYS A C 1
ATOM 691 O O . LYS A 1 90 ? -3.139 14.500 13.321 1.00 88.88 90 LYS A O 1
ATOM 696 N N . LYS A 1 91 ? -2.845 13.913 11.183 1.00 88.81 91 LYS A N 1
ATOM 697 C CA . LYS A 1 91 ? -3.902 14.770 10.623 1.00 88.81 91 LYS A CA 1
ATOM 698 C C . LYS A 1 91 ? -5.172 13.957 10.368 1.00 88.81 91 LYS A C 1
ATOM 700 O O . LYS A 1 91 ? -5.115 12.761 10.105 1.00 88.81 91 LYS A O 1
ATOM 705 N N . ALA A 1 92 ? -6.332 14.613 10.418 1.00 85.50 92 ALA A N 1
ATOM 706 C CA . ALA A 1 92 ? -7.622 13.938 10.244 1.00 85.50 92 ALA A CA 1
ATOM 707 C C . ALA A 1 92 ? -7.756 13.250 8.872 1.00 85.50 92 ALA A C 1
ATOM 709 O O . ALA A 1 92 ? -8.230 12.122 8.792 1.00 85.50 92 ALA A O 1
ATOM 710 N N . ASN A 1 93 ? -7.288 13.898 7.801 1.00 92.38 93 ASN A N 1
ATOM 711 C CA . ASN A 1 93 ? -7.256 13.304 6.462 1.00 92.38 93 ASN A CA 1
ATOM 712 C C . ASN A 1 93 ? -6.302 12.102 6.369 1.00 92.38 93 ASN A C 1
ATOM 714 O O . ASN A 1 93 ? -6.590 11.168 5.630 1.00 92.38 93 ASN A O 1
ATOM 718 N N . ALA A 1 94 ? -5.203 12.116 7.126 1.00 94.31 94 ALA A N 1
ATOM 719 C CA . ALA A 1 94 ? -4.227 11.036 7.138 1.00 94.31 94 ALA A CA 1
ATOM 720 C C . ALA A 1 94 ? -4.782 9.777 7.827 1.00 94.31 94 ALA A C 1
ATOM 722 O O . ALA A 1 94 ? -4.586 8.680 7.327 1.00 94.31 94 ALA A O 1
ATOM 723 N N . TYR A 1 95 ? -5.585 9.916 8.889 1.00 96.81 95 TYR A N 1
ATOM 724 C CA . TYR A 1 95 ? -6.277 8.763 9.486 1.00 96.81 95 TYR A CA 1
ATOM 725 C C . TYR A 1 95 ? -7.318 8.127 8.565 1.00 96.81 95 TYR A C 1
ATOM 727 O O . TYR A 1 95 ? -7.468 6.908 8.578 1.00 96.81 95 TYR A O 1
ATOM 735 N N . ARG A 1 96 ? -8.008 8.924 7.743 1.00 96.75 96 ARG A N 1
ATOM 736 C CA . ARG A 1 96 ? -8.896 8.378 6.711 1.00 96.75 96 ARG A CA 1
ATOM 737 C C . ARG A 1 96 ? -8.102 7.594 5.664 1.00 96.75 96 ARG A C 1
ATOM 739 O O . ARG A 1 96 ? -8.461 6.464 5.372 1.00 96.75 96 ARG A O 1
ATOM 746 N N . ALA A 1 97 ? -6.989 8.155 5.187 1.00 96.25 97 ALA A N 1
ATOM 747 C CA . ALA A 1 97 ? -6.101 7.459 4.257 1.00 96.25 97 ALA A CA 1
ATOM 748 C C . ALA A 1 97 ? -5.548 6.149 4.854 1.00 96.25 97 ALA A C 1
ATOM 750 O O . ALA A 1 97 ? -5.527 5.134 4.168 1.00 96.25 97 ALA A O 1
ATOM 751 N N . ALA A 1 98 ? -5.199 6.140 6.148 1.00 97.56 98 ALA A N 1
ATOM 752 C CA . ALA A 1 98 ? -4.814 4.923 6.863 1.00 97.56 98 ALA A CA 1
ATOM 753 C C . ALA A 1 98 ? -5.939 3.882 6.862 1.00 97.56 98 ALA A C 1
ATOM 755 O O . ALA A 1 98 ? -5.699 2.722 6.540 1.00 97.56 98 ALA A O 1
ATOM 756 N N . ALA A 1 99 ? -7.175 4.282 7.174 1.00 98.06 99 ALA A N 1
ATOM 757 C CA . ALA A 1 99 ? -8.313 3.370 7.131 1.00 98.06 99 ALA A CA 1
ATOM 758 C C . ALA A 1 99 ? -8.536 2.796 5.720 1.00 98.06 99 ALA A C 1
ATOM 760 O O . ALA A 1 99 ? -8.767 1.595 5.590 1.00 98.06 99 ALA A O 1
ATOM 761 N N . ASP A 1 100 ? -8.401 3.613 4.673 1.00 97.62 100 ASP A N 1
ATOM 762 C CA . ASP A 1 100 ? -8.499 3.163 3.281 1.00 97.62 100 ASP A CA 1
ATOM 763 C C . ASP A 1 100 ? -7.400 2.139 2.940 1.00 97.62 100 ASP A C 1
ATOM 765 O O . ASP A 1 100 ? -7.708 1.059 2.431 1.00 97.62 100 ASP A O 1
ATOM 769 N N . SER A 1 101 ? -6.143 2.398 3.319 1.00 98.06 101 SER A N 1
ATOM 770 C CA . SER A 1 101 ? -5.030 1.448 3.160 1.00 98.06 101 SER A CA 1
ATOM 771 C C . SER A 1 101 ? -5.278 0.126 3.907 1.00 98.06 101 SER A C 1
ATOM 773 O O . SER A 1 101 ? -5.020 -0.952 3.370 1.00 98.06 101 SER A O 1
ATOM 775 N N . VAL A 1 102 ? -5.852 0.164 5.117 1.00 98.50 102 VAL A N 1
ATOM 776 C CA . VAL A 1 102 ? -6.217 -1.056 5.864 1.00 98.50 102 VAL A CA 1
ATOM 777 C C . VAL A 1 102 ? -7.353 -1.826 5.175 1.00 98.50 102 VAL A C 1
ATOM 779 O O . VAL A 1 102 ? -7.354 -3.059 5.192 1.00 98.50 102 VAL A O 1
ATOM 782 N N . ARG A 1 103 ? -8.309 -1.152 4.516 1.00 98.38 103 ARG A N 1
ATOM 783 C CA . ARG A 1 103 ? -9.325 -1.851 3.701 1.00 98.38 103 ARG A CA 1
ATOM 784 C C . ARG A 1 103 ? -8.690 -2.590 2.530 1.00 98.38 103 ARG A C 1
ATOM 786 O O . ARG A 1 103 ? -9.123 -3.704 2.243 1.00 98.38 103 ARG A O 1
ATOM 793 N N . VAL A 1 104 ? -7.683 -1.995 1.890 1.00 98.06 104 VAL A N 1
ATOM 794 C CA . VAL A 1 104 ? -6.923 -2.661 0.826 1.00 98.06 104 VAL A CA 1
ATOM 795 C C . VAL A 1 104 ? -6.188 -3.879 1.384 1.00 98.06 104 VAL A C 1
ATOM 797 O O . VAL A 1 104 ? -6.306 -4.960 0.820 1.00 98.06 104 VAL A O 1
ATOM 800 N N . LEU A 1 105 ? -5.536 -3.767 2.546 1.00 98.38 105 LEU A N 1
ATOM 801 C CA . LEU A 1 105 ? -4.905 -4.919 3.207 1.00 98.38 105 LEU A CA 1
ATOM 802 C C . LEU A 1 105 ? -5.884 -6.069 3.469 1.00 98.38 105 LEU A C 1
ATOM 804 O O . LEU A 1 105 ? -5.516 -7.227 3.284 1.00 98.38 105 LEU A O 1
ATOM 808 N N . ARG A 1 106 ? -7.131 -5.771 3.857 1.00 98.44 106 ARG A N 1
ATOM 809 C CA . ARG A 1 106 ? -8.170 -6.799 4.024 1.00 98.44 106 ARG A CA 1
ATOM 810 C C . ARG A 1 106 ? -8.427 -7.566 2.729 1.00 98.44 106 ARG A C 1
ATOM 812 O O . ARG A 1 106 ? -8.524 -8.790 2.765 1.00 98.44 106 ARG A O 1
ATOM 819 N N . ASP A 1 107 ? -8.551 -6.853 1.612 1.00 98.12 107 ASP A N 1
ATOM 820 C CA . ASP A 1 107 ? -8.746 -7.457 0.291 1.00 98.12 107 ASP A CA 1
ATOM 821 C C . ASP A 1 107 ? -7.537 -8.310 -0.117 1.00 98.12 107 ASP A C 1
ATOM 823 O O . ASP A 1 107 ? -7.695 -9.482 -0.454 1.00 98.12 107 ASP A O 1
ATOM 827 N N . LEU A 1 108 ? -6.323 -7.771 0.022 1.00 98.25 108 LEU A N 1
ATOM 828 C CA . LEU A 1 108 ? -5.084 -8.480 -0.305 1.00 98.25 108 LEU A CA 1
ATOM 829 C C . LEU A 1 108 ? -4.939 -9.781 0.487 1.00 98.25 108 LEU A C 1
ATOM 831 O O . LEU A 1 108 ? -4.724 -10.837 -0.100 1.00 98.25 108 LEU A O 1
ATOM 835 N N . HIS A 1 109 ? -5.131 -9.737 1.806 1.00 98.31 109 HIS A N 1
ATOM 836 C CA . HIS A 1 109 ? -5.098 -10.934 2.645 1.00 98.31 109 HIS A CA 1
ATOM 837 C C . HIS A 1 109 ? -6.204 -11.934 2.279 1.00 98.31 109 HIS A C 1
ATOM 839 O O . HIS A 1 109 ? -5.969 -13.139 2.302 1.00 98.31 109 HIS A O 1
ATOM 845 N N . SER A 1 110 ? -7.395 -11.470 1.887 1.00 97.88 110 SER A N 1
ATOM 846 C CA . SER A 1 110 ? -8.445 -12.364 1.385 1.00 97.88 110 SER A CA 1
ATOM 847 C C . SER A 1 110 ? -8.018 -13.070 0.095 1.00 97.88 110 SER A C 1
ATOM 849 O O . SER A 1 110 ? -8.222 -14.274 -0.038 1.00 97.88 110 SER A O 1
ATOM 851 N N . ARG A 1 111 ? -7.408 -12.341 -0.846 1.00 97.69 111 ARG A N 1
ATOM 852 C CA . ARG A 1 111 ? -6.934 -12.874 -2.135 1.00 97.69 111 ARG A CA 1
ATOM 853 C C . ARG A 1 111 ? -5.736 -13.811 -1.979 1.00 97.69 111 ARG A C 1
ATOM 855 O O . ARG A 1 111 ? -5.605 -14.753 -2.750 1.00 97.69 111 ARG A O 1
ATOM 862 N N . CYS A 1 112 ? -4.913 -13.591 -0.956 1.00 97.19 112 CYS A N 1
ATOM 863 C CA . CYS A 1 112 ? -3.806 -14.471 -0.581 1.00 97.19 112 CYS A CA 1
ATOM 864 C C . CYS A 1 112 ? -4.231 -15.672 0.284 1.00 97.19 112 CYS A C 1
ATOM 866 O O . CYS A 1 112 ? -3.384 -16.486 0.637 1.00 97.19 112 CYS A O 1
ATOM 868 N N . GLY A 1 113 ? -5.510 -15.792 0.663 1.00 97.75 113 GLY A N 1
ATOM 869 C CA . GLY A 1 113 ? -5.974 -16.873 1.539 1.00 97.75 113 GLY A CA 1
ATOM 870 C C . GLY A 1 113 ? -5.494 -16.755 2.991 1.00 97.75 113 GLY A C 1
ATOM 871 O O . GLY A 1 113 ? -5.516 -17.742 3.723 1.00 97.75 113 GLY A O 1
ATOM 872 N N . THR A 1 114 ? -5.105 -15.557 3.436 1.00 98.00 114 THR A N 1
ATOM 873 C CA . THR A 1 114 ? -4.595 -15.268 4.787 1.00 98.00 114 THR A CA 1
ATOM 874 C C . THR A 1 114 ? -5.490 -14.304 5.594 1.00 98.00 114 THR A C 1
ATOM 876 O O . THR A 1 114 ? -4.994 -13.364 6.220 1.00 98.00 114 THR A O 1
ATOM 879 N N . PRO A 1 115 ? -6.826 -14.506 5.666 1.00 97.44 115 PRO A N 1
ATOM 880 C CA . PRO A 1 115 ? -7.720 -13.595 6.388 1.00 97.44 115 PRO A CA 1
ATOM 881 C C . PRO A 1 115 ? -7.451 -13.539 7.900 1.00 97.44 115 PRO A C 1
ATOM 883 O O . PRO A 1 115 ? -7.779 -12.536 8.532 1.00 97.44 115 PRO A O 1
ATOM 886 N N . GLN A 1 116 ? -6.865 -14.588 8.489 1.00 97.81 116 GLN A N 1
ATOM 887 C CA . GLN A 1 116 ? -6.499 -14.585 9.907 1.00 97.81 116 GLN A CA 1
ATOM 888 C C . GLN A 1 116 ? -5.332 -13.630 10.188 1.00 97.81 116 GLN A C 1
ATOM 890 O O . GLN A 1 116 ? -5.416 -12.846 11.125 1.00 97.81 116 GLN A O 1
ATOM 895 N N . GLU A 1 117 ? -4.313 -13.592 9.325 1.00 97.88 117 GLU A N 1
ATOM 896 C CA . GLU A 1 117 ? -3.192 -12.649 9.461 1.00 97.88 117 GLU A CA 1
ATOM 897 C C . GLU A 1 117 ? -3.648 -11.187 9.379 1.00 97.88 117 GLU A C 1
ATOM 899 O O . GLU A 1 117 ? -3.081 -10.312 10.036 1.00 97.88 117 GLU A O 1
ATOM 904 N N . PHE A 1 118 ? -4.689 -10.910 8.586 1.00 98.44 118 PHE A N 1
ATOM 905 C CA . PHE A 1 118 ? -5.311 -9.590 8.556 1.00 98.44 118 PHE A CA 1
ATOM 906 C C . PHE A 1 118 ? -5.990 -9.238 9.883 1.00 98.44 118 PHE A C 1
ATOM 908 O O . PHE A 1 118 ? -5.839 -8.111 10.353 1.00 98.44 118 PHE A O 1
ATOM 915 N N . ARG A 1 119 ? -6.729 -10.178 10.489 1.00 98.25 119 ARG A N 1
ATOM 916 C CA . ARG A 1 119 ? -7.378 -9.964 11.794 1.00 98.25 119 ARG A CA 1
ATOM 917 C C . ARG A 1 119 ? -6.337 -9.684 12.870 1.00 98.25 119 ARG A C 1
ATOM 919 O O . ARG A 1 119 ? -6.428 -8.661 13.539 1.00 98.25 119 ARG A O 1
ATOM 926 N N . ASP A 1 120 ? -5.299 -10.513 12.936 1.00 98.25 120 ASP A N 1
ATOM 927 C CA . ASP A 1 120 ? -4.211 -10.351 13.901 1.00 98.25 120 ASP A CA 1
ATOM 928 C C . ASP A 1 120 ? -3.499 -9.000 13.714 1.00 98.25 120 ASP A C 1
ATOM 930 O O . ASP A 1 120 ? -3.172 -8.315 14.685 1.00 98.25 120 ASP A O 1
ATOM 934 N N . TYR A 1 121 ? -3.288 -8.575 12.462 1.00 98.25 121 TYR A N 1
ATOM 935 C CA . TYR A 1 121 ? -2.744 -7.253 12.156 1.00 98.25 121 TYR A CA 1
ATOM 936 C C . TYR A 1 121 ? -3.663 -6.115 12.614 1.00 98.25 121 TYR A C 1
ATOM 938 O O . TYR A 1 121 ? -3.181 -5.164 13.232 1.00 98.25 121 TYR A O 1
ATOM 946 N N . LEU A 1 122 ? -4.964 -6.193 12.319 1.00 98.44 122 LEU A N 1
ATOM 947 C CA . LEU A 1 122 ? -5.930 -5.164 12.696 1.00 98.44 122 LEU A CA 1
ATOM 948 C C . LEU A 1 122 ? -6.022 -5.025 14.220 1.00 98.44 122 LEU A C 1
ATOM 950 O O . LEU A 1 122 ? -5.981 -3.902 14.725 1.00 98.44 122 LEU A O 1
ATOM 954 N N . ASP A 1 123 ? -6.067 -6.139 14.949 1.00 98.38 123 ASP A N 1
ATOM 955 C CA . ASP A 1 123 ? -6.096 -6.150 16.413 1.00 98.38 123 ASP A CA 1
ATOM 956 C C . ASP A 1 123 ? -4.843 -5.487 16.996 1.00 98.38 123 ASP A C 1
ATOM 958 O O . ASP A 1 123 ? -4.934 -4.594 17.845 1.00 98.38 123 ASP A O 1
ATOM 962 N N . GLN A 1 124 ? -3.661 -5.842 16.480 1.00 98.06 124 GLN A N 1
ATOM 963 C CA . GLN A 1 124 ? -2.399 -5.223 16.893 1.00 98.06 124 GLN A CA 1
ATOM 964 C C . GLN A 1 124 ? -2.354 -3.723 16.577 1.00 98.06 124 GLN A C 1
ATOM 966 O O . GLN A 1 124 ? -1.881 -2.936 17.400 1.00 98.06 124 GLN A O 1
ATOM 971 N N . LEU A 1 125 ? -2.842 -3.311 15.404 1.00 97.88 125 LEU A N 1
ATOM 972 C CA . LEU A 1 125 ? -2.903 -1.906 14.999 1.00 97.88 125 LEU A CA 1
ATOM 973 C C . LEU A 1 125 ? -3.814 -1.103 15.941 1.00 97.88 125 LEU A C 1
ATOM 975 O O . LEU A 1 125 ? -3.438 -0.021 16.407 1.00 97.88 125 LEU A O 1
ATOM 979 N N . ARG A 1 126 ? -4.996 -1.646 16.261 1.00 97.88 126 ARG A N 1
ATOM 980 C CA . ARG A 1 126 ? -5.961 -1.024 17.178 1.00 97.88 126 ARG A CA 1
ATOM 981 C C . ARG A 1 126 ? -5.398 -0.915 18.589 1.00 97.88 126 ARG A C 1
ATOM 983 O O . ARG A 1 126 ? -5.495 0.159 19.181 1.00 97.88 126 ARG A O 1
ATOM 990 N N . GLU A 1 127 ? -4.762 -1.964 19.104 1.00 97.88 127 GLU A N 1
ATOM 991 C CA . GLU A 1 127 ? -4.160 -1.941 20.441 1.00 97.88 127 GLU A CA 1
ATOM 992 C C . GLU A 1 127 ? -3.019 -0.917 20.525 1.00 97.88 127 GLU A C 1
ATOM 994 O O . GLU A 1 127 ? -3.004 -0.054 21.411 1.00 97.88 127 GLU A O 1
ATOM 999 N N . ARG A 1 128 ? -2.103 -0.923 19.547 1.00 97.06 128 ARG A N 1
ATOM 1000 C CA . ARG A 1 128 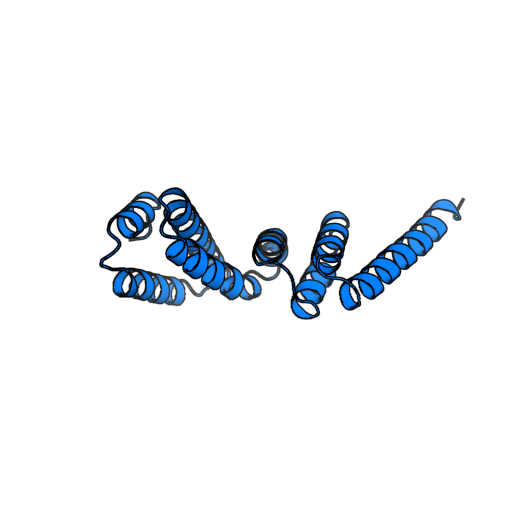? -0.966 0.011 19.493 1.00 97.06 128 ARG A CA 1
ATOM 1001 C C . ARG A 1 128 ? -1.412 1.469 19.456 1.00 97.06 128 ARG A C 1
ATOM 1003 O O . ARG A 1 128 ? -0.787 2.335 20.074 1.00 97.06 128 ARG A O 1
ATOM 1010 N N . HIS A 1 129 ? -2.517 1.754 18.769 1.00 96.38 129 HIS A N 1
ATOM 1011 C CA . HIS A 1 129 ? -3.056 3.103 18.624 1.00 96.38 129 HIS A CA 1
ATOM 1012 C C . HIS A 1 129 ? -4.342 3.352 19.420 1.00 96.38 129 HIS A C 1
ATOM 1014 O O . HIS A 1 129 ? -5.058 4.312 19.128 1.00 96.38 129 HIS A O 1
ATOM 1020 N N . ARG A 1 130 ? -4.597 2.592 20.494 1.00 96.25 130 ARG A N 1
ATOM 1021 C CA . ARG A 1 130 ? -5.838 2.667 21.291 1.00 96.25 130 ARG A CA 1
ATOM 1022 C C . ARG A 1 130 ? -6.191 4.060 21.828 1.00 96.25 130 ARG A C 1
ATOM 1024 O O . ARG A 1 130 ? -7.351 4.375 22.068 1.00 96.25 130 ARG A O 1
ATOM 1031 N N . ARG A 1 131 ? -5.188 4.929 22.011 1.00 96.19 131 ARG A N 1
ATOM 1032 C CA . ARG A 1 131 ? -5.365 6.322 22.473 1.00 96.19 131 ARG A CA 1
ATOM 1033 C C . ARG A 1 131 ? -5.744 7.299 21.351 1.00 96.19 131 ARG A C 1
ATOM 1035 O O . ARG A 1 131 ? -6.169 8.416 21.634 1.00 96.19 131 ARG A O 1
ATOM 1042 N N . LYS A 1 132 ? -5.592 6.915 20.080 1.00 94.88 132 LYS A N 1
ATOM 1043 C CA . LYS A 1 132 ? -5.908 7.747 18.910 1.00 94.88 132 LYS A CA 1
ATOM 1044 C C . LYS A 1 132 ? -7.378 7.562 18.524 1.00 94.88 132 LYS A C 1
ATOM 1046 O O . LYS A 1 132 ? -7.690 6.992 17.487 1.00 94.88 132 LYS A O 1
ATOM 1051 N N . THR A 1 133 ? -8.294 8.078 19.341 1.00 95.81 133 THR A N 1
ATOM 1052 C CA . THR A 1 133 ? -9.753 7.892 19.170 1.00 95.81 133 THR A CA 1
ATOM 1053 C C . THR A 1 133 ? -10.272 8.263 17.779 1.00 95.81 133 THR A C 1
ATOM 1055 O O . THR A 1 133 ? -11.135 7.575 17.244 1.00 95.81 133 THR A O 1
ATOM 1058 N N . ARG A 1 134 ? -9.713 9.307 17.151 1.00 95.75 134 ARG A N 1
ATOM 1059 C CA . ARG A 1 134 ? -10.052 9.682 15.768 1.00 95.75 134 ARG A CA 1
ATOM 1060 C C . ARG A 1 134 ? -9.658 8.612 14.748 1.00 95.75 134 ARG A C 1
ATOM 1062 O O . ARG A 1 134 ? -10.436 8.365 13.840 1.00 95.75 134 ARG A O 1
ATOM 1069 N N . LEU A 1 135 ? -8.496 7.974 14.904 1.00 96.06 135 LEU A N 1
ATOM 1070 C CA . LEU A 1 135 ? -8.089 6.857 14.047 1.00 96.06 135 LEU A CA 1
ATOM 1071 C C . LEU A 1 135 ? -9.051 5.680 14.216 1.00 96.06 135 LEU A C 1
ATOM 1073 O O . LEU A 1 135 ? -9.564 5.177 13.224 1.00 96.06 135 LEU A O 1
ATOM 1077 N N . LEU A 1 136 ? -9.339 5.285 15.461 1.00 97.19 136 LEU A N 1
ATOM 1078 C CA . LEU A 1 136 ? -10.274 4.188 15.736 1.00 97.19 136 LEU A CA 1
ATOM 1079 C C . LEU A 1 136 ? -11.660 4.459 15.136 1.00 97.19 136 LEU A C 1
ATOM 1081 O O . LEU A 1 136 ? -12.251 3.569 14.538 1.00 97.19 136 LEU A O 1
ATOM 1085 N N . ALA A 1 137 ? -12.141 5.703 15.214 1.00 97.19 137 ALA A N 1
ATOM 1086 C CA . ALA A 1 137 ? -13.400 6.096 14.592 1.00 97.19 137 ALA A CA 1
ATOM 1087 C C . ALA A 1 137 ? -13.372 5.974 13.057 1.00 97.19 137 ALA A C 1
ATOM 1089 O O . ALA A 1 137 ? -14.364 5.545 12.473 1.00 97.19 137 ALA A O 1
ATOM 1090 N N . GLU A 1 138 ? -12.268 6.329 12.389 1.00 97.81 138 GLU A N 1
ATOM 1091 C CA . GLU A 1 138 ? -12.132 6.125 10.938 1.00 97.81 138 GLU A CA 1
ATOM 1092 C C . GLU A 1 138 ? -12.064 4.631 10.571 1.00 97.81 138 GLU A C 1
ATOM 1094 O O . GLU A 1 138 ? -12.714 4.218 9.611 1.00 97.81 138 GLU A O 1
ATOM 1099 N N . LEU A 1 139 ? -11.383 3.799 11.370 1.00 97.56 139 LEU A N 1
ATOM 1100 C CA . LEU A 1 139 ? -11.389 2.338 11.196 1.00 97.56 139 LEU A CA 1
ATOM 1101 C C . LEU A 1 139 ? -12.806 1.760 11.348 1.00 97.56 139 LEU A C 1
ATOM 1103 O O . LEU A 1 139 ? -13.269 0.996 10.500 1.00 97.56 139 LEU A O 1
ATOM 1107 N N . ASP A 1 140 ? -13.540 2.177 12.378 1.00 97.56 140 ASP A N 1
ATOM 1108 C CA . ASP A 1 140 ? -14.904 1.705 12.620 1.00 97.56 140 ASP A CA 1
ATOM 1109 C C . ASP A 1 140 ? -15.863 2.132 11.495 1.00 97.56 140 ASP A C 1
ATOM 1111 O O . ASP A 1 140 ? -16.674 1.320 11.041 1.00 97.56 140 ASP A O 1
ATOM 1115 N N . LYS A 1 141 ? -15.751 3.375 10.996 1.00 96.56 141 LYS A N 1
ATOM 1116 C CA . LYS A 1 141 ? -16.494 3.857 9.811 1.00 96.56 141 LYS A CA 1
ATOM 1117 C C . LYS A 1 141 ? -16.162 3.047 8.562 1.00 96.56 141 LYS A C 1
ATOM 1119 O O . LYS A 1 141 ? -17.032 2.810 7.726 1.00 96.56 141 LYS A O 1
ATOM 1124 N N . ALA A 1 142 ? -14.916 2.597 8.443 1.00 94.88 142 ALA A N 1
ATOM 1125 C CA . ALA A 1 142 ? -14.479 1.730 7.363 1.00 94.88 142 ALA A CA 1
ATOM 1126 C C . ALA A 1 142 ? -14.935 0.260 7.523 1.00 94.88 142 ALA A C 1
ATOM 1128 O O . ALA A 1 142 ? -14.655 -0.581 6.661 1.00 94.88 142 ALA A O 1
ATOM 1129 N N . GLY A 1 143 ? -15.662 -0.070 8.597 1.00 96.00 143 GLY A N 1
ATOM 1130 C CA . GLY A 1 143 ? -16.076 -1.439 8.899 1.00 96.00 143 GLY A CA 1
ATOM 1131 C C . GLY A 1 143 ? -14.889 -2.342 9.240 1.00 96.00 143 GLY A C 1
ATOM 1132 O O . GLY A 1 143 ? -14.896 -3.518 8.874 1.00 96.00 143 GLY A O 1
ATOM 1133 N N . LEU A 1 144 ? -13.849 -1.776 9.859 1.00 95.25 144 LEU A N 1
ATOM 1134 C CA . LEU A 1 144 ? -12.634 -2.448 10.320 1.00 95.25 144 LEU A CA 1
ATOM 1135 C C . LEU A 1 144 ? -12.692 -2.570 11.848 1.00 95.25 144 LEU A C 1
ATOM 1137 O O . LEU A 1 144 ? -12.051 -1.806 12.577 1.00 95.25 144 LEU A O 1
ATOM 1141 N N . ARG A 1 145 ? -13.536 -3.494 12.308 1.00 84.75 145 ARG A N 1
ATOM 1142 C CA . ARG A 1 145 ? -13.759 -3.785 13.725 1.00 84.75 145 ARG A CA 1
ATOM 1143 C C . ARG A 1 145 ? -13.032 -5.041 14.149 1.00 84.75 145 ARG A C 1
ATOM 1145 O O . ARG A 1 145 ? -13.036 -5.990 13.333 1.00 84.75 145 ARG A O 1
#

pLDDT: mean 88.45, std 13.67, range [41.53, 98.5]

Radius of gyration: 18.87 Å; chains: 1; bounding box: 39×32×67 Å

Sequence (145 aa):
MATRLGQWDELHAGALQTFREAASARPGAADQLVHALLDEDDVDGAWQALHDHDCASSTWLTAAPRRAATHPGDTIPVYRHAVEEQIDHKKANAYRAAADSVRVLRDLHSRCGTPQEFRDYLDQLRERHRRKTRLLAELDKAGLR

Foldseek 3Di:
DPPPVVVVVVVLVVVLVVLVVVQVPDPPSLLVSLVVCVVVVVLVSSVVSVVVHPDDLVSLVVSQVSCCVPPLPVSLVSLVVQLVVLVVVVDLVSLLVSLVSLVSNCVSCVVVVNNVVSLVVLVVVCVVCVVSVSSVVSNVVSVND

Secondary structure (DSSP, 8-state):
--HHHHHHHHHHHHHHHHHHHHHTTSTTHHHHHHHHHHHTT-HHHHHHHHHHS---HHHHHHHHHHHHHH-HHHHHHHHHHHHHHHHHT--HHHHHHHHHHHHHHHHHHHHTT-HHHHHHHHHHHHHHTTT-HHHHHHHHHTT--